Protein AF-A0A9P5KX39-F1 (afdb_monomer)

Foldseek 3Di:
DDDDDDDDDDDDQLAWKDFQFFFFFQCQFQDPVGRNQWDQLVGDDDPPDDCCCPVCNVVRNRLVRTGDPPGDQDDDVVDDGDTQIASTNNLDCNHPNNPQHDPFRDSDDDDPFQAADDVVFDARDDSSNDRARTPVGDAWDFDWDAPDPDPVPDDPVRTDTPDIDGD

Solvent-accessible surface area (backbone atoms only — not comparable to full-atom values): 10143 Å² total; per-residue (Å²): 135,85,84,82,81,83,80,81,82,78,84,72,87,57,50,28,44,34,76,50,53,57,45,35,55,23,69,33,32,47,54,88,93,51,74,37,50,74,31,48,73,76,16,64,82,85,68,100,61,54,70,76,35,48,51,66,40,35,76,68,37,19,67,76,15,68,41,61,92,90,43,60,67,74,78,54,87,95,59,79,73,86,70,46,59,19,34,32,44,34,24,24,68,90,11,79,87,25,76,41,37,44,99,34,28,69,33,52,90,75,62,96,80,48,55,15,62,76,85,78,54,36,57,40,65,91,44,46,23,45,93,27,29,29,68,97,56,44,88,52,53,74,48,66,48,54,101,60,91,51,73,90,72,59,47,82,88,55,48,42,77,80,51,71,46,76,108

InterPro domains:
  IPR054497 Lytic polysaccharide monooxygenase AA14 [PF22810] (2-164)

Sequence (167 aa):
MLSITILALVAAAQAHTVAWTKGMYCSGGPDLSTVNLNTNTAVGPLYNLTKQDWWFQHERGCDKAPPMDGDILELPAGGRFTVELAHNRAQTTLSYDGQYASVWPDGKDHPEDWTGPGSPPECIQDDGAMHTNNQSMAAGTAFAISYHSDLAEVTIENLAVFTVLEQ

Mean predicted aligned error: 5.63 Å

pLDDT: mean 90.9, std 12.17, range [38.88, 98.44]

Radius of gyration: 18.56 Å; Cα contacts (8 Å, |Δi|>4): 274; chains: 1; bounding box: 51×64×39 Å

Secondary structure (DSSP, 8-state):
-----------------EEE-TT-TTTT-S-TT---TT--GGGS---S--HHHHGGGGGGTGGGSPPPTT------TTS----EEESSGGGSTTSGGGTT--SSTTSS---TT---STTTT---SS--SS--SSGGG---EEEEE---SSGGG--GGG-EEEEEE--

Organism: Penicillium crustosum (NCBI:txid36656)

Structure (mmCIF, N/CA/C/O backbone):
data_AF-A0A9P5KX39-F1
#
_entry.id   AF-A0A9P5KX39-F1
#
loop_
_atom_site.group_PDB
_atom_site.id
_atom_site.type_symbol
_atom_site.label_atom_id
_atom_site.label_alt_id
_atom_site.label_comp_id
_atom_site.label_asym_id
_atom_site.label_entity_id
_atom_site.label_seq_id
_atom_site.pdbx_PDB_ins_code
_atom_site.Cartn_x
_atom_site.Cartn_y
_atom_site.Cartn_z
_atom_site.occupancy
_atom_site.B_iso_or_equiv
_atom_site.auth_seq_id
_atom_site.auth_comp_id
_atom_site.auth_asym_id
_atom_site.auth_atom_id
_atom_site.pdbx_PDB_model_num
ATOM 1 N N . MET A 1 1 ? 30.679 43.360 -9.828 1.00 38.88 1 MET A N 1
ATOM 2 C CA . MET A 1 1 ? 30.227 42.507 -8.708 1.00 38.88 1 MET A CA 1
ATOM 3 C C . MET A 1 1 ? 29.427 41.378 -9.331 1.00 38.88 1 MET A C 1
ATOM 5 O O . MET A 1 1 ? 28.464 41.671 -10.023 1.00 38.88 1 MET A O 1
ATOM 9 N N . LEU A 1 2 ? 29.914 40.140 -9.237 1.00 41.72 2 LEU A N 1
ATOM 10 C CA . LEU A 1 2 ? 29.331 38.977 -9.908 1.00 41.72 2 LEU A CA 1
ATOM 11 C C . LEU A 1 2 ? 28.323 38.327 -8.949 1.00 41.72 2 LEU A C 1
ATOM 13 O O . LEU A 1 2 ? 28.719 37.828 -7.899 1.00 41.72 2 LEU A O 1
ATOM 17 N N . SER A 1 3 ? 27.032 38.394 -9.271 1.00 46.28 3 SER A N 1
ATOM 18 C CA . SER A 1 3 ? 25.978 37.726 -8.502 1.00 46.28 3 SER A CA 1
ATOM 19 C C . SER A 1 3 ? 26.031 36.223 -8.774 1.00 46.28 3 SER A C 1
ATOM 21 O O . SER A 1 3 ? 25.807 35.797 -9.903 1.00 46.28 3 SER A O 1
ATOM 23 N N . ILE A 1 4 ? 26.345 35.423 -7.753 1.00 51.88 4 ILE A N 1
ATOM 24 C CA . ILE A 1 4 ? 26.278 33.959 -7.815 1.00 51.88 4 ILE A CA 1
ATOM 25 C C . ILE A 1 4 ? 24.867 33.548 -7.392 1.00 51.88 4 ILE A C 1
ATOM 27 O O . ILE A 1 4 ? 24.498 33.680 -6.226 1.00 51.88 4 ILE A O 1
ATOM 31 N N . THR A 1 5 ? 24.070 33.069 -8.341 1.00 56.84 5 THR A N 1
ATOM 32 C CA . THR A 1 5 ? 22.768 32.449 -8.076 1.00 56.84 5 THR A CA 1
ATOM 33 C C . THR A 1 5 ? 23.003 30.967 -7.784 1.00 56.84 5 THR A C 1
ATOM 35 O O . THR A 1 5 ? 23.421 30.223 -8.667 1.00 56.84 5 THR A O 1
ATOM 38 N N . ILE A 1 6 ? 22.779 30.532 -6.542 1.00 55.22 6 ILE A N 1
ATOM 39 C CA . ILE A 1 6 ? 22.832 29.114 -6.161 1.00 55.22 6 ILE A CA 1
ATOM 40 C C . ILE A 1 6 ? 21.463 28.503 -6.468 1.00 55.22 6 ILE A C 1
ATOM 42 O O . ILE A 1 6 ? 20.478 28.828 -5.807 1.00 55.22 6 ILE A O 1
ATOM 46 N N . LEU A 1 7 ? 21.398 27.631 -7.475 1.00 56.97 7 LEU A N 1
ATOM 47 C CA . LEU A 1 7 ? 20.233 26.790 -7.734 1.00 56.97 7 LEU A CA 1
ATOM 48 C C . LEU A 1 7 ? 20.373 25.520 -6.887 1.00 56.97 7 LEU A C 1
ATOM 50 O O . LEU A 1 7 ? 21.165 24.637 -7.210 1.00 56.97 7 LEU A O 1
ATOM 54 N N . ALA A 1 8 ? 19.644 25.444 -5.776 1.00 53.09 8 ALA A N 1
ATOM 55 C CA . ALA A 1 8 ? 19.539 24.214 -5.004 1.00 53.09 8 ALA A CA 1
ATOM 56 C C . ALA A 1 8 ? 18.618 23.238 -5.754 1.00 53.09 8 ALA A C 1
ATOM 58 O O . ALA A 1 8 ? 17.405 23.439 -5.793 1.00 53.09 8 ALA A O 1
ATOM 59 N N . LEU A 1 9 ? 19.187 22.192 -6.363 1.00 54.38 9 LEU A N 1
ATOM 60 C CA . LEU A 1 9 ? 18.410 21.028 -6.787 1.00 54.38 9 LEU A CA 1
ATOM 61 C C . LEU A 1 9 ? 17.982 20.272 -5.526 1.00 54.38 9 LEU A C 1
ATOM 63 O O . LEU A 1 9 ? 18.790 19.595 -4.893 1.00 54.38 9 LEU A O 1
ATOM 67 N N . VAL A 1 10 ? 16.714 20.402 -5.146 1.00 55.66 10 VAL A N 1
ATOM 68 C CA . VAL A 1 10 ? 16.102 19.511 -4.161 1.00 55.66 10 VAL A CA 1
ATOM 69 C C . VAL A 1 10 ? 15.787 18.208 -4.892 1.00 55.66 10 VAL A C 1
ATOM 71 O O . VAL A 1 10 ? 14.919 18.186 -5.761 1.00 55.66 10 VAL A O 1
ATOM 74 N N . ALA A 1 11 ? 16.514 17.135 -4.582 1.00 58.09 11 ALA A N 1
ATOM 75 C CA . ALA A 1 11 ? 16.151 15.799 -5.036 1.00 58.09 11 ALA A CA 1
ATOM 76 C C . ALA A 1 11 ? 14.855 15.392 -4.319 1.00 58.09 11 ALA A C 1
ATOM 78 O O . ALA A 1 11 ? 14.852 15.182 -3.106 1.00 58.09 11 ALA A O 1
ATOM 79 N N . ALA A 1 12 ? 13.743 15.347 -5.051 1.00 60.38 12 ALA A N 1
ATOM 80 C CA . ALA A 1 12 ? 12.491 14.820 -4.530 1.00 60.38 12 ALA A CA 1
ATOM 81 C C . ALA A 1 12 ? 12.556 13.287 -4.544 1.00 60.38 12 ALA A C 1
ATOM 83 O O . ALA A 1 12 ? 12.910 12.691 -5.560 1.00 60.38 12 ALA A O 1
ATOM 84 N N . ALA A 1 13 ? 12.215 12.647 -3.426 1.00 62.78 13 ALA A N 1
ATOM 85 C CA . ALA A 1 13 ? 11.980 11.210 -3.406 1.00 62.78 13 ALA A CA 1
ATOM 86 C C . ALA A 1 13 ? 10.759 10.913 -4.293 1.00 62.78 13 ALA A C 1
ATOM 88 O O . ALA A 1 13 ? 9.671 11.420 -4.031 1.00 62.78 13 ALA A O 1
ATOM 89 N N . GLN A 1 14 ? 10.952 10.141 -5.362 1.00 71.00 14 GLN A N 1
ATOM 90 C CA . GLN A 1 14 ? 9.909 9.844 -6.347 1.00 71.00 14 GLN A CA 1
ATOM 91 C C . GLN A 1 14 ? 9.420 8.395 -6.282 1.00 71.00 14 GLN A C 1
ATOM 93 O O . GLN A 1 14 ? 9.035 7.889 -7.310 1.00 71.00 14 GLN A O 1
ATOM 98 N N . ALA A 1 15 ? 9.403 7.718 -5.130 1.00 85.44 15 ALA A N 1
ATOM 99 C CA . ALA A 1 15 ? 8.861 6.356 -5.062 1.00 85.44 15 ALA A CA 1
ATOM 100 C C . ALA A 1 15 ? 7.658 6.308 -4.118 1.00 85.44 15 ALA A C 1
ATOM 102 O O . ALA A 1 15 ? 7.749 6.704 -2.958 1.00 85.44 15 ALA A O 1
ATOM 103 N N . HIS A 1 16 ? 6.518 5.864 -4.638 1.00 92.94 16 HIS A N 1
ATOM 104 C CA . HIS A 1 16 ? 5.243 5.878 -3.933 1.00 92.94 16 HIS A CA 1
ATOM 105 C C . HIS A 1 16 ? 4.488 4.596 -4.245 1.00 92.94 16 HIS A C 1
ATOM 107 O O . HIS A 1 16 ? 4.287 4.269 -5.410 1.00 92.94 16 HIS A O 1
ATOM 113 N N . THR A 1 17 ? 4.060 3.872 -3.217 1.00 94.44 17 THR A N 1
ATOM 114 C CA . THR A 1 17 ? 3.302 2.633 -3.393 1.00 94.44 17 THR A CA 1
ATOM 115 C C . THR A 1 17 ? 2.402 2.380 -2.199 1.00 94.44 17 THR A C 1
ATOM 117 O O . THR A 1 17 ? 2.665 2.832 -1.083 1.00 94.44 17 THR A O 1
ATOM 120 N N . VAL A 1 18 ? 1.328 1.643 -2.441 1.00 96.00 18 VAL A N 1
ATOM 121 C CA . VAL A 1 18 ? 0.442 1.104 -1.414 1.00 96.00 18 VAL A CA 1
ATOM 122 C C . VAL A 1 18 ? -0.058 -0.258 -1.875 1.00 96.00 18 VAL A C 1
ATOM 124 O O . VAL A 1 18 ? -0.104 -0.535 -3.073 1.00 96.00 18 VAL A O 1
ATOM 127 N N . ALA A 1 19 ? -0.454 -1.102 -0.925 1.00 96.75 19 ALA A N 1
ATOM 128 C CA . ALA A 1 19 ? -1.216 -2.309 -1.213 1.00 96.75 19 ALA A CA 1
ATOM 129 C C . ALA A 1 19 ? -2.658 -1.936 -1.568 1.00 96.75 19 ALA A C 1
ATOM 131 O O . ALA A 1 19 ? -3.492 -1.714 -0.688 1.00 96.75 19 ALA A O 1
ATOM 132 N N . TRP A 1 20 ? -2.945 -1.867 -2.864 1.00 97.56 20 TRP A N 1
ATOM 133 C CA . TRP A 1 20 ? -4.299 -1.765 -3.376 1.00 97.56 20 TRP A CA 1
ATOM 134 C C . TRP A 1 20 ? -5.011 -3.101 -3.186 1.00 97.56 20 TRP A C 1
ATOM 136 O O . TRP A 1 20 ? -4.532 -4.164 -3.588 1.00 97.56 20 TRP A O 1
ATOM 146 N N . THR A 1 21 ? -6.170 -3.046 -2.542 1.00 96.81 21 THR A N 1
ATOM 147 C CA . THR A 1 21 ? -6.973 -4.229 -2.251 1.00 96.81 21 THR A CA 1
ATOM 148 C C . THR A 1 21 ? -8.450 -3.875 -2.185 1.00 96.81 21 THR A C 1
ATOM 150 O O . THR A 1 21 ? -8.825 -2.749 -1.850 1.00 96.81 21 THR A O 1
ATOM 153 N N . LYS A 1 22 ? -9.308 -4.866 -2.439 1.00 96.12 22 LYS A N 1
ATOM 154 C CA . LYS A 1 22 ? -10.707 -4.797 -2.007 1.00 96.12 22 LYS A CA 1
ATOM 155 C C . LYS A 1 22 ? -10.769 -4.580 -0.498 1.00 96.12 22 LYS A C 1
ATOM 157 O O . LYS A 1 22 ? -9.896 -5.051 0.230 1.00 96.12 22 LYS A O 1
ATOM 162 N N . GLY A 1 23 ? -11.779 -3.857 -0.033 1.00 95.06 23 GLY A N 1
ATOM 163 C CA . GLY A 1 23 ? -11.931 -3.566 1.391 1.00 95.06 23 GLY A CA 1
ATOM 164 C C . GLY A 1 23 ? -10.973 -2.502 1.935 1.00 95.06 23 GLY A C 1
ATOM 165 O O . GLY A 1 23 ? -10.978 -2.268 3.140 1.00 95.06 23 GLY A O 1
ATOM 166 N N . MET A 1 24 ? -10.153 -1.847 1.100 1.00 96.75 24 MET A N 1
ATOM 167 C CA . MET A 1 24 ? -9.353 -0.710 1.564 1.00 96.75 24 MET A CA 1
ATOM 168 C C . MET A 1 24 ? -10.192 0.566 1.651 1.00 96.75 24 MET A C 1
ATOM 170 O O . MET A 1 24 ? -11.020 0.853 0.782 1.00 96.75 24 MET A O 1
ATOM 174 N N . TYR A 1 25 ? -9.906 1.373 2.665 1.00 97.19 25 TYR A N 1
ATOM 175 C CA . TYR A 1 25 ? -10.363 2.755 2.723 1.00 97.19 25 TYR A CA 1
ATOM 176 C C . TYR A 1 25 ? -9.725 3.568 1.592 1.00 97.19 25 TYR A C 1
ATOM 178 O O . TYR A 1 25 ? -8.594 3.296 1.181 1.00 97.19 25 TYR A O 1
ATOM 186 N N . CYS A 1 26 ? -10.426 4.597 1.113 1.00 96.19 26 CYS A N 1
ATOM 187 C CA . CYS A 1 26 ? -9.900 5.558 0.138 1.00 96.19 26 CYS A CA 1
ATOM 188 C C . CYS A 1 26 ? -9.565 4.953 -1.240 1.00 96.19 26 CYS A C 1
ATOM 190 O O . CYS A 1 26 ? -8.806 5.547 -2.007 1.00 96.19 26 CYS A O 1
ATOM 192 N N . SER A 1 27 ? -10.136 3.792 -1.590 1.00 95.69 27 SER A N 1
ATOM 193 C CA . SER A 1 27 ? -9.874 3.119 -2.874 1.00 95.69 27 SER A CA 1
ATOM 194 C C . SER A 1 27 ? -10.245 3.989 -4.085 1.00 95.69 27 SER A C 1
ATOM 196 O O . SER A 1 27 ? -9.587 3.953 -5.120 1.00 95.69 27 SER A O 1
ATOM 198 N N . GLY A 1 28 ? -11.285 4.817 -3.967 1.00 95.94 28 GLY A N 1
ATOM 199 C CA . GLY A 1 28 ? -11.691 5.807 -4.970 1.00 95.94 28 GLY A CA 1
ATOM 200 C C . GLY A 1 28 ? -11.154 7.219 -4.726 1.00 95.94 28 GLY A C 1
ATOM 201 O O . GLY A 1 28 ? -11.538 8.129 -5.453 1.00 95.94 28 GLY A O 1
ATOM 202 N N . GLY A 1 29 ? -10.293 7.417 -3.723 1.00 95.88 29 GLY A N 1
ATOM 203 C CA . GLY A 1 29 ? -9.986 8.731 -3.155 1.00 95.88 29 GLY A CA 1
ATOM 204 C C . GLY A 1 29 ? -10.957 9.143 -2.033 1.00 95.88 29 GLY A C 1
ATOM 205 O O . GLY A 1 29 ? -11.827 8.359 -1.652 1.00 95.88 29 GLY A O 1
ATOM 206 N N . PRO A 1 30 ? -10.794 10.356 -1.474 1.00 95.94 30 PRO A N 1
ATOM 207 C CA . PRO A 1 30 ? -11.535 10.805 -0.293 1.00 95.94 30 PRO A CA 1
ATOM 208 C C . PRO A 1 30 ? -12.887 11.463 -0.613 1.00 95.94 30 PRO A C 1
ATOM 210 O O . PRO A 1 30 ? -13.699 11.681 0.285 1.00 95.94 30 PRO A O 1
ATOM 213 N N . ASP A 1 31 ? -13.136 11.806 -1.879 1.00 95.06 31 ASP A N 1
ATOM 214 C CA . ASP A 1 31 ? -14.412 12.363 -2.330 1.00 95.06 31 ASP A CA 1
ATOM 215 C C . ASP A 1 31 ? -15.422 11.239 -2.579 1.00 95.06 31 ASP A C 1
ATOM 217 O O . ASP A 1 31 ? -15.340 10.529 -3.573 1.00 95.06 31 ASP A O 1
ATOM 221 N N . LEU A 1 32 ? -16.404 11.109 -1.688 1.00 94.12 32 LEU A N 1
ATOM 222 C CA . LEU A 1 32 ? -17.438 10.072 -1.756 1.00 94.12 32 LEU A CA 1
ATOM 223 C C . LEU A 1 32 ? -18.463 10.266 -2.882 1.00 94.12 32 LEU A C 1
ATOM 225 O O . LEU A 1 32 ? -19.271 9.373 -3.131 1.00 94.12 32 LEU A O 1
ATOM 229 N N . SER A 1 33 ? -18.476 11.420 -3.555 1.00 94.12 33 SER A N 1
ATOM 230 C CA . SER A 1 33 ? -19.398 11.669 -4.669 1.00 94.12 33 SER A CA 1
ATOM 231 C C . SER A 1 33 ? -18.959 11.001 -5.974 1.00 94.12 33 SER A C 1
ATOM 233 O O . SER A 1 33 ? -19.742 10.914 -6.922 1.00 94.12 33 SER A O 1
ATOM 235 N N . THR A 1 34 ? -17.716 10.518 -6.031 1.00 92.69 34 THR A N 1
ATOM 236 C CA . THR A 1 34 ? -17.115 9.933 -7.224 1.00 92.69 34 THR A CA 1
ATOM 237 C C . THR A 1 34 ? -16.160 8.802 -6.864 1.00 92.69 34 THR A C 1
ATOM 239 O O . THR A 1 34 ? -15.550 8.784 -5.803 1.00 92.69 34 THR A O 1
ATOM 242 N N . VAL A 1 35 ? -15.990 7.850 -7.775 1.00 94.25 35 VAL A N 1
ATOM 243 C CA . VAL A 1 35 ? -14.943 6.834 -7.660 1.00 94.25 35 VAL A CA 1
ATOM 244 C C . VAL A 1 35 ? -13.841 7.187 -8.648 1.00 94.25 35 VAL A C 1
ATOM 246 O O . VAL A 1 35 ? -13.979 6.958 -9.851 1.00 94.25 35 VAL A O 1
ATOM 249 N N . ASN A 1 36 ? -12.722 7.722 -8.157 1.00 96.88 36 ASN A N 1
ATOM 250 C CA . ASN A 1 36 ? -11.571 8.001 -9.008 1.00 96.88 36 ASN A CA 1
ATOM 251 C C . ASN A 1 36 ? -10.772 6.713 -9.272 1.00 96.88 36 ASN A C 1
ATOM 253 O O . ASN A 1 36 ? -9.993 6.259 -8.436 1.00 96.88 36 ASN A O 1
ATOM 257 N N . LEU A 1 37 ? -10.947 6.137 -10.463 1.00 97.06 37 LEU A N 1
ATOM 258 C CA . LEU A 1 37 ? -10.216 4.946 -10.916 1.00 97.06 37 LEU A CA 1
ATOM 259 C C . LEU A 1 37 ? -8.726 5.213 -11.212 1.00 97.06 37 LEU A C 1
ATOM 261 O O . LEU A 1 37 ? -7.961 4.266 -11.369 1.00 97.06 37 LEU A O 1
ATOM 265 N N . ASN A 1 38 ? -8.304 6.478 -11.282 1.00 97.50 38 ASN A N 1
ATOM 266 C CA . ASN A 1 38 ? -6.923 6.911 -11.523 1.00 97.50 38 ASN A CA 1
ATOM 267 C C . ASN A 1 38 ? -6.342 7.682 -10.325 1.00 97.50 38 ASN A C 1
ATOM 269 O O . ASN A 1 38 ? -5.629 8.676 -10.481 1.00 97.50 38 ASN A O 1
ATOM 273 N N . THR A 1 39 ? -6.714 7.278 -9.111 1.00 97.19 39 THR A N 1
ATOM 274 C CA . THR A 1 39 ? -6.244 7.931 -7.889 1.00 97.19 39 THR A CA 1
ATOM 275 C C . THR A 1 39 ? -4.852 7.456 -7.470 1.00 97.19 39 THR A C 1
ATOM 277 O O . THR A 1 39 ? -4.534 6.268 -7.512 1.00 97.19 39 THR A O 1
ATOM 280 N N . ASN A 1 40 ? -4.042 8.401 -6.993 1.00 95.69 40 ASN A N 1
ATOM 281 C CA . ASN A 1 40 ? -2.786 8.171 -6.281 1.00 95.69 40 ASN A CA 1
ATOM 282 C C . ASN A 1 40 ? -2.837 8.731 -4.843 1.00 95.69 40 ASN A C 1
ATOM 284 O O . ASN A 1 40 ? -1.806 8.937 -4.209 1.00 95.69 40 ASN A O 1
ATOM 288 N N . THR A 1 41 ? -4.030 8.998 -4.296 1.00 96.00 41 THR A N 1
ATOM 289 C CA . THR A 1 41 ? -4.157 9.616 -2.965 1.00 96.00 41 THR A CA 1
ATOM 290 C C . THR A 1 41 ? -3.481 8.785 -1.872 1.00 96.00 41 THR A C 1
ATOM 292 O O . THR A 1 41 ? -2.814 9.337 -1.003 1.00 96.00 41 THR A O 1
ATOM 295 N N . ALA A 1 42 ? -3.619 7.459 -1.915 1.00 96.00 42 ALA A N 1
ATOM 296 C CA . ALA A 1 42 ? -3.168 6.584 -0.836 1.00 96.00 42 ALA A CA 1
ATOM 297 C C . ALA A 1 42 ? -1.656 6.269 -0.847 1.00 96.00 42 ALA A C 1
ATOM 299 O O . ALA A 1 42 ? -1.174 5.650 0.101 1.00 96.00 42 ALA A O 1
ATOM 300 N N . VAL A 1 43 ? -0.906 6.676 -1.883 1.00 95.50 43 VAL A N 1
ATOM 301 C CA . VAL A 1 43 ? 0.494 6.233 -2.083 1.00 95.50 43 VAL A CA 1
ATOM 302 C C . VAL A 1 43 ? 1.553 7.162 -1.496 1.00 95.50 43 VAL A C 1
ATOM 304 O O . VAL A 1 43 ? 2.702 6.760 -1.334 1.00 95.50 43 VAL A O 1
ATOM 307 N N . GLY A 1 44 ? 1.183 8.404 -1.168 1.00 92.56 44 GLY A N 1
ATOM 308 C CA . GLY A 1 44 ? 2.072 9.375 -0.523 1.00 92.56 44 GLY A CA 1
ATOM 309 C C . GLY A 1 44 ? 2.632 8.839 0.805 1.00 92.56 44 GLY A C 1
ATOM 310 O O . GLY A 1 44 ? 1.819 8.405 1.631 1.00 92.56 44 GLY A O 1
ATOM 311 N N . PRO A 1 45 ? 3.948 8.912 1.085 1.00 94.00 45 PRO A N 1
ATOM 312 C CA . PRO A 1 45 ? 4.491 8.503 2.372 1.00 94.00 45 PRO A CA 1
ATOM 313 C C . PRO A 1 45 ? 3.912 9.355 3.503 1.00 94.00 45 PRO A C 1
ATOM 315 O O . PRO A 1 45 ? 3.584 10.529 3.329 1.00 94.00 45 PRO A O 1
ATOM 318 N N . LEU A 1 46 ? 3.818 8.759 4.688 1.00 95.56 46 LEU A N 1
ATOM 319 C CA . LEU A 1 46 ? 3.364 9.429 5.901 1.00 95.56 46 LEU A CA 1
ATOM 320 C C . LEU A 1 46 ? 4.594 9.808 6.728 1.00 95.56 46 LEU A C 1
ATOM 322 O O . LEU A 1 46 ? 5.152 8.979 7.444 1.00 95.56 46 LEU A O 1
ATOM 326 N N . TYR A 1 47 ? 5.053 11.051 6.593 1.00 95.06 47 TYR A N 1
ATOM 327 C CA . TYR A 1 47 ? 6.297 11.521 7.203 1.00 95.06 47 TYR A CA 1
ATOM 328 C C . TYR A 1 47 ? 6.098 12.843 7.942 1.00 95.06 47 TYR A C 1
ATOM 330 O O . TYR A 1 47 ? 5.477 13.763 7.420 1.00 95.06 47 TYR A O 1
ATOM 338 N N . ASN A 1 48 ? 6.680 12.948 9.142 1.00 96.56 48 ASN A N 1
ATOM 339 C CA . ASN A 1 48 ? 6.616 14.144 9.990 1.00 96.56 48 ASN A CA 1
ATOM 340 C C . ASN A 1 48 ? 5.174 14.617 10.284 1.00 96.56 48 ASN A C 1
ATOM 342 O O . ASN A 1 48 ? 4.874 15.809 10.263 1.00 96.56 48 ASN A O 1
ATOM 346 N N . LEU A 1 49 ? 4.289 13.654 10.551 1.00 97.50 49 LEU A N 1
ATOM 347 C CA . LEU A 1 49 ? 2.872 13.849 10.854 1.00 97.50 49 LEU A CA 1
ATOM 348 C C . LEU A 1 49 ? 2.576 13.482 12.312 1.00 97.50 49 LEU A C 1
ATOM 350 O O . LEU A 1 49 ? 3.246 12.626 12.898 1.00 97.50 49 LEU A O 1
ATOM 354 N N . THR A 1 50 ? 1.543 14.085 12.901 1.00 98.38 50 THR A N 1
ATOM 355 C CA . THR A 1 50 ? 1.045 13.630 14.206 1.00 98.38 50 THR A CA 1
ATOM 356 C C . THR A 1 50 ? 0.346 12.275 14.064 1.00 98.38 50 THR A C 1
ATOM 358 O O . THR A 1 50 ? -0.091 11.914 12.972 1.00 98.38 50 THR A O 1
ATOM 361 N N . LYS A 1 51 ? 0.185 11.526 15.169 1.00 96.69 51 LYS A N 1
ATOM 362 C CA . LYS A 1 51 ? -0.608 10.278 15.159 1.00 96.69 51 LYS A CA 1
ATOM 363 C C . LYS A 1 51 ? -1.997 10.493 14.569 1.00 96.69 51 LYS A C 1
ATOM 365 O O . LYS A 1 51 ? -2.441 9.660 13.796 1.00 96.69 51 LYS A O 1
ATOM 370 N N . GLN A 1 52 ? -2.646 11.607 14.896 1.00 97.06 52 GLN A N 1
ATOM 371 C CA . GLN A 1 52 ? -3.968 11.923 14.369 1.00 97.06 52 GLN A CA 1
ATOM 3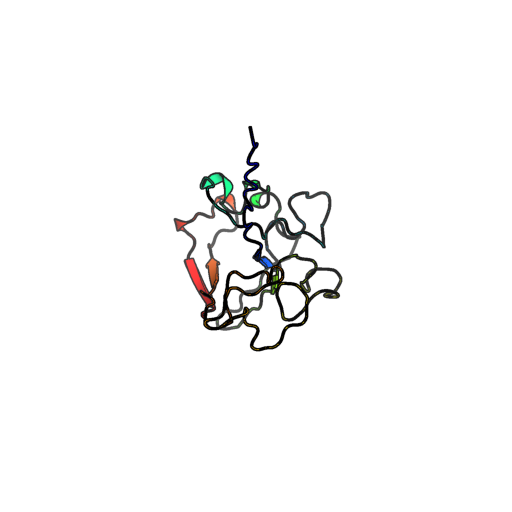72 C C . GLN A 1 52 ? -3.969 12.059 12.842 1.00 97.06 52 GLN A C 1
ATOM 374 O O . GLN A 1 52 ? -4.926 11.630 12.218 1.00 97.06 52 GLN A O 1
ATOM 379 N N . ASP A 1 53 ? -2.909 12.612 12.253 1.00 98.25 53 ASP A N 1
ATOM 380 C CA . ASP A 1 53 ? -2.840 12.893 10.816 1.00 98.25 53 ASP A CA 1
ATOM 381 C C . ASP A 1 53 ? -2.464 11.660 9.984 1.00 98.25 53 ASP A C 1
ATOM 383 O O . ASP A 1 53 ? -3.019 11.445 8.905 1.00 98.25 53 ASP A O 1
ATOM 387 N N . TRP A 1 54 ? -1.517 10.841 10.461 1.00 97.56 54 TRP A N 1
ATOM 388 C CA . TRP A 1 54 ? -1.074 9.665 9.705 1.00 97.56 54 TRP A CA 1
ATOM 389 C C . TRP A 1 54 ? -1.960 8.437 9.924 1.00 97.56 54 TRP A C 1
ATOM 391 O O . TRP A 1 54 ? -2.020 7.572 9.049 1.00 97.56 54 TRP A O 1
ATOM 401 N N . TRP A 1 55 ? -2.648 8.329 11.064 1.00 97.38 55 TRP A N 1
ATOM 402 C CA . TRP A 1 55 ? -3.491 7.171 11.356 1.00 97.38 55 TRP A CA 1
ATOM 403 C C . TRP A 1 55 ? -4.591 7.033 10.303 1.00 97.38 55 TRP A C 1
ATOM 405 O O . TRP A 1 55 ? -5.350 7.970 10.071 1.00 97.38 55 TRP A O 1
ATOM 415 N N . PHE A 1 56 ? -4.619 5.886 9.615 1.00 96.88 56 PHE A N 1
ATOM 416 C CA . PHE A 1 56 ? -5.505 5.637 8.468 1.00 96.88 56 PHE A CA 1
ATOM 417 C C . PHE A 1 56 ? -5.489 6.753 7.397 1.00 96.88 56 PHE A C 1
ATOM 419 O O . PHE A 1 56 ? -6.460 6.953 6.671 1.00 96.88 56 PHE A O 1
ATOM 426 N N . GLN A 1 57 ? -4.358 7.459 7.264 1.00 97.19 57 GLN A N 1
ATOM 427 C CA . GLN A 1 57 ? -4.167 8.586 6.343 1.00 97.19 57 GLN A CA 1
ATOM 428 C C . GLN A 1 57 ? -5.227 9.700 6.498 1.00 97.19 57 GLN A C 1
ATOM 430 O O . GLN A 1 57 ? -5.724 10.243 5.506 1.00 97.19 57 GLN A O 1
ATOM 435 N N . HIS A 1 58 ? -5.578 10.047 7.742 1.00 97.62 58 HIS A N 1
ATOM 436 C CA . HIS A 1 58 ? -6.569 11.080 8.070 1.00 97.62 58 HIS A CA 1
ATOM 437 C C . HIS A 1 58 ? -6.316 12.434 7.396 1.00 97.62 58 HIS A C 1
ATOM 439 O O . HIS A 1 58 ? -7.267 13.094 6.982 1.00 97.62 58 HIS A O 1
ATOM 445 N N . GLU A 1 59 ? -5.054 12.848 7.241 1.00 97.69 59 GLU A N 1
ATOM 446 C CA . GLU A 1 59 ? -4.701 14.119 6.583 1.00 97.69 59 GLU A CA 1
ATOM 447 C C . GLU A 1 59 ? -5.274 14.240 5.161 1.00 97.69 59 GLU A C 1
ATOM 449 O O . GLU A 1 59 ? -5.652 15.330 4.730 1.00 97.69 59 GLU A O 1
ATOM 454 N N . ARG A 1 60 ? -5.464 13.098 4.487 1.00 96.25 60 ARG A N 1
ATOM 455 C CA . ARG A 1 60 ? -6.066 13.002 3.149 1.00 96.25 60 ARG A CA 1
ATOM 456 C C . ARG A 1 60 ? -7.569 12.748 3.179 1.00 96.25 60 ARG A C 1
ATOM 458 O O . ARG A 1 60 ? -8.186 12.694 2.122 1.00 96.25 60 ARG A O 1
ATOM 465 N N . GLY A 1 61 ? -8.159 12.556 4.358 1.00 97.25 61 GLY A N 1
ATOM 466 C CA . GLY A 1 61 ? -9.559 12.173 4.551 1.00 97.25 61 GLY A CA 1
ATOM 467 C C . GLY A 1 61 ? -9.860 10.700 4.261 1.00 97.25 61 GLY A C 1
ATOM 468 O O . GLY A 1 61 ? -11.025 10.340 4.103 1.00 97.25 61 GLY A O 1
ATOM 469 N N . CYS A 1 62 ? -8.838 9.848 4.166 1.00 97.12 62 CYS A N 1
ATOM 470 C CA . CYS A 1 62 ? -9.015 8.452 3.776 1.00 97.12 62 CYS A CA 1
ATOM 471 C C . CYS A 1 62 ? -9.761 7.617 4.826 1.00 97.12 62 CYS A C 1
ATOM 473 O O . CYS A 1 62 ? -10.558 6.763 4.457 1.00 97.12 62 CYS A O 1
ATOM 475 N N . ASP A 1 63 ? -9.593 7.904 6.116 1.00 96.88 63 ASP A N 1
ATOM 476 C CA . ASP A 1 63 ? -10.335 7.278 7.220 1.00 96.88 63 ASP A CA 1
ATOM 477 C C . ASP A 1 63 ? -11.855 7.527 7.160 1.00 96.88 63 ASP A C 1
ATOM 479 O O . ASP A 1 63 ? -12.642 6.773 7.729 1.00 96.88 63 ASP A O 1
ATOM 483 N N . LYS A 1 64 ? -12.280 8.567 6.435 1.00 96.69 64 LYS A N 1
ATOM 484 C CA . LYS A 1 64 ? -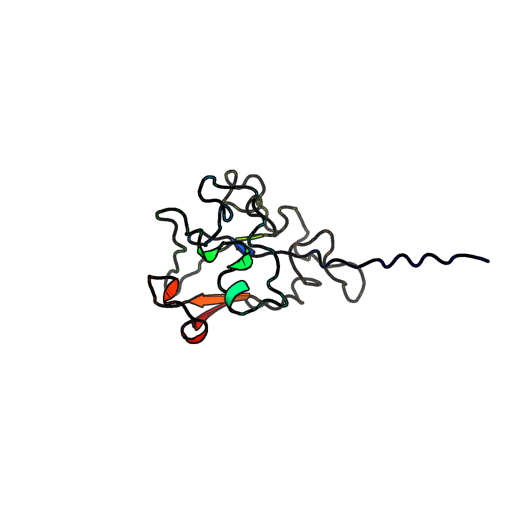13.690 8.918 6.200 1.00 96.69 64 LYS A CA 1
ATOM 485 C C . LYS A 1 64 ? -14.229 8.396 4.871 1.00 96.69 64 LYS A C 1
ATOM 487 O O . LYS A 1 64 ? -15.405 8.609 4.578 1.00 96.69 64 LYS A O 1
ATOM 492 N N . ALA A 1 65 ? -13.393 7.728 4.080 1.00 96.75 65 ALA A N 1
ATOM 493 C CA . ALA A 1 65 ? -13.761 7.127 2.811 1.00 96.75 65 ALA A CA 1
ATOM 494 C C . ALA A 1 65 ? -13.784 5.597 2.946 1.00 96.75 65 ALA A C 1
ATOM 496 O O . ALA A 1 65 ? -12.776 4.954 2.638 1.00 96.75 65 ALA A O 1
ATOM 497 N N . PRO A 1 66 ? -14.883 5.004 3.455 1.00 95.88 66 PRO A N 1
ATOM 498 C CA . PRO A 1 66 ? -14.955 3.565 3.663 1.00 95.88 66 PRO A CA 1
ATOM 499 C C . PRO A 1 66 ? -14.843 2.791 2.342 1.00 95.88 66 PRO A C 1
ATOM 501 O O . PRO A 1 66 ? -15.022 3.365 1.261 1.00 95.88 66 PRO A O 1
ATOM 504 N N . PRO A 1 67 ? -14.556 1.482 2.414 1.00 94.81 67 PRO A N 1
ATOM 505 C CA . PRO A 1 67 ? -14.617 0.612 1.249 1.00 94.81 67 PRO A CA 1
ATOM 506 C C . PRO A 1 67 ? -15.998 0.639 0.586 1.00 94.81 67 PRO A C 1
ATOM 508 O O . PRO A 1 67 ? -16.997 0.977 1.221 1.00 94.81 67 PRO A O 1
ATOM 511 N N . MET A 1 68 ? -16.060 0.248 -0.688 1.00 88.44 68 MET A N 1
ATOM 512 C CA . MET A 1 68 ? -17.342 0.083 -1.376 1.00 88.44 68 MET A CA 1
ATOM 513 C C . MET A 1 68 ? -18.166 -1.029 -0.717 1.00 88.44 68 MET A C 1
ATOM 515 O O . MET A 1 68 ? -17.612 -1.999 -0.197 1.00 88.44 68 MET A O 1
ATOM 519 N N . ASP A 1 69 ? -19.492 -0.899 -0.760 1.00 87.69 69 ASP A N 1
ATOM 520 C CA . ASP A 1 69 ? -20.405 -1.859 -0.139 1.00 87.69 69 ASP A CA 1
ATOM 521 C C . ASP A 1 69 ? -20.128 -3.293 -0.618 1.00 87.69 69 ASP A C 1
ATOM 523 O O . ASP A 1 69 ? -20.215 -3.607 -1.805 1.00 87.69 69 ASP A O 1
ATOM 527 N N . GLY A 1 70 ? -19.815 -4.175 0.333 1.00 89.06 70 GLY A N 1
ATOM 528 C CA . GLY A 1 70 ? -19.539 -5.589 0.076 1.00 89.06 70 GLY A CA 1
ATOM 529 C C . GLY A 1 70 ? -18.109 -5.909 -0.372 1.00 89.06 70 GLY A C 1
ATOM 530 O O . GLY A 1 70 ? -17.777 -7.090 -0.464 1.00 89.06 70 GLY A O 1
ATOM 531 N N . ASP A 1 71 ? -17.248 -4.913 -0.598 1.00 93.75 71 ASP A N 1
ATOM 532 C CA . ASP A 1 71 ? -15.835 -5.161 -0.878 1.00 93.75 71 ASP A CA 1
ATOM 533 C C . ASP A 1 71 ? -15.081 -5.504 0.411 1.00 93.75 71 ASP A C 1
ATOM 535 O O . ASP A 1 71 ? -14.925 -4.680 1.311 1.00 93.75 71 ASP A O 1
ATOM 539 N N . ILE A 1 72 ? -14.566 -6.731 0.473 1.00 95.25 72 ILE A N 1
ATOM 540 C CA . ILE A 1 72 ? -13.778 -7.265 1.588 1.00 95.25 72 ILE A CA 1
ATOM 541 C C . ILE A 1 72 ? -12.528 -7.947 1.018 1.00 95.25 72 ILE A C 1
ATOM 543 O O . ILE A 1 72 ? -12.590 -8.610 -0.022 1.00 95.25 72 ILE A O 1
ATOM 547 N N . LEU A 1 73 ? -11.382 -7.784 1.690 1.00 96.81 73 LEU A N 1
ATOM 548 C CA . LEU A 1 73 ? -10.206 -8.623 1.454 1.00 96.81 73 LEU A CA 1
ATOM 549 C C . LEU A 1 73 ? -10.386 -9.951 2.194 1.00 96.81 73 LEU A C 1
ATOM 551 O O . LEU A 1 73 ? -10.316 -10.003 3.420 1.00 96.81 73 LEU A O 1
ATOM 555 N N . GLU A 1 74 ? -10.599 -11.023 1.441 1.00 96.81 74 GLU A N 1
ATOM 556 C CA . GLU A 1 74 ? -10.745 -12.368 1.995 1.00 96.81 74 GLU A CA 1
ATOM 557 C C . GLU A 1 74 ? -9.387 -12.946 2.418 1.00 96.81 74 GLU A C 1
ATOM 559 O O . GLU A 1 74 ? -8.448 -13.028 1.623 1.00 96.81 74 GLU A O 1
ATOM 564 N N . LEU A 1 75 ? -9.298 -13.385 3.676 1.00 97.06 75 LEU A N 1
ATOM 565 C CA . LEU A 1 75 ? -8.091 -13.953 4.279 1.00 97.06 75 LEU A CA 1
ATOM 566 C C . LEU A 1 75 ? -8.321 -15.440 4.607 1.00 97.06 75 LEU A C 1
ATOM 568 O O . LEU A 1 75 ? -8.741 -15.771 5.720 1.00 97.06 75 LEU A O 1
ATOM 572 N N . PRO A 1 76 ? -8.077 -16.369 3.662 1.00 97.25 76 PRO A N 1
ATOM 573 C CA . PRO A 1 76 ? -8.298 -17.790 3.902 1.00 97.25 76 PRO A CA 1
ATOM 574 C C . PRO A 1 76 ? -7.303 -18.327 4.937 1.00 97.25 76 PRO A C 1
ATOM 576 O O . PRO A 1 76 ? -6.087 -18.254 4.749 1.00 97.25 76 PRO A O 1
ATOM 579 N N . ALA A 1 77 ? -7.809 -18.917 6.022 1.00 97.56 77 ALA A N 1
ATOM 580 C CA . ALA A 1 77 ? -6.975 -19.503 7.069 1.00 97.56 77 ALA A CA 1
ATOM 581 C C . ALA A 1 77 ? -6.065 -20.610 6.505 1.00 97.56 77 ALA A C 1
ATOM 583 O O . ALA A 1 77 ? -6.539 -21.565 5.891 1.00 97.56 77 ALA A O 1
ATOM 584 N N . GLY A 1 78 ? -4.749 -20.471 6.701 1.00 96.50 78 GLY A N 1
ATOM 585 C CA . GLY A 1 78 ? -3.742 -21.382 6.137 1.00 96.50 78 GLY A CA 1
ATOM 586 C C . GLY A 1 78 ? -3.603 -21.319 4.609 1.00 96.50 78 GLY A C 1
ATOM 587 O O . GLY A 1 78 ? -2.864 -22.114 4.032 1.00 96.50 78 GLY A O 1
ATOM 588 N N . GLY A 1 79 ? -4.316 -20.402 3.954 1.00 96.69 79 GLY A N 1
ATOM 589 C CA . GLY A 1 79 ? -4.262 -20.176 2.519 1.00 96.69 79 GLY A CA 1
ATOM 590 C C . GLY A 1 79 ? -3.317 -19.041 2.138 1.00 96.69 79 GLY A C 1
ATOM 591 O O . GLY A 1 79 ? -2.472 -18.595 2.911 1.00 96.69 79 GLY A O 1
ATOM 592 N N . ARG A 1 80 ? -3.476 -18.576 0.901 1.00 96.38 80 ARG A N 1
ATOM 593 C CA . ARG A 1 80 ? -2.773 -17.415 0.356 1.00 96.38 80 ARG A CA 1
ATOM 594 C C . ARG A 1 80 ? -3.804 -16.390 -0.087 1.00 96.38 80 ARG A C 1
ATOM 596 O O . ARG A 1 80 ? -4.868 -16.763 -0.573 1.00 96.38 80 ARG A O 1
ATOM 603 N N . PHE A 1 81 ? -3.449 -15.123 0.037 1.00 96.19 81 PHE A N 1
ATOM 604 C CA . PHE A 1 81 ? -4.147 -14.013 -0.593 1.00 96.19 81 PHE A CA 1
ATOM 605 C C . PHE A 1 81 ? -3.129 -13.191 -1.384 1.00 96.19 81 PHE A C 1
ATOM 607 O O . PHE A 1 81 ? -1.921 -13.280 -1.144 1.00 96.19 81 PHE A O 1
ATOM 614 N N . THR A 1 82 ? -3.620 -12.422 -2.346 1.00 95.31 82 THR A N 1
ATOM 615 C CA . THR A 1 82 ? -2.801 -11.566 -3.201 1.00 95.31 82 THR A CA 1
ATOM 616 C C . THR A 1 82 ? -3.376 -10.163 -3.159 1.00 95.31 82 THR A C 1
ATOM 618 O O . THR A 1 82 ? -4.588 -9.985 -3.247 1.00 95.31 82 THR A O 1
ATOM 621 N N . VAL A 1 83 ? -2.489 -9.186 -3.016 1.00 96.25 83 VAL A N 1
ATOM 622 C CA . VAL A 1 83 ? -2.782 -7.759 -3.144 1.00 96.25 83 VAL A CA 1
ATOM 623 C C . VAL A 1 83 ? -1.867 -7.172 -4.209 1.00 96.25 83 VAL A C 1
ATOM 625 O O . VAL A 1 83 ? -0.818 -7.747 -4.505 1.00 96.25 83 VAL A O 1
ATOM 628 N N . GLU A 1 84 ? -2.247 -6.029 -4.761 1.00 97.00 84 GLU A N 1
ATOM 629 C CA . GLU A 1 84 ? -1.476 -5.364 -5.808 1.00 97.00 84 GLU A CA 1
ATOM 630 C C . GLU A 1 84 ? -0.751 -4.157 -5.213 1.00 97.00 84 GLU A C 1
ATOM 632 O O 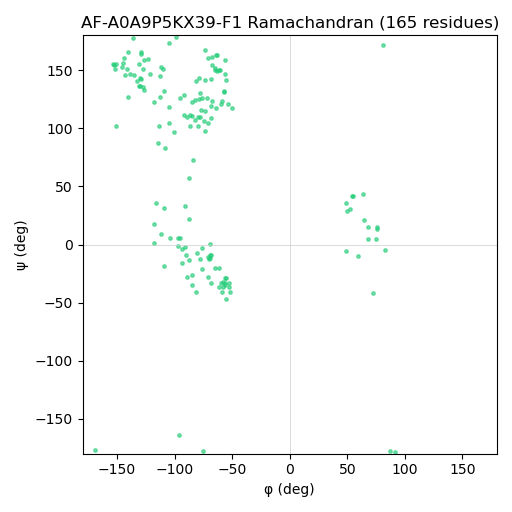. GLU A 1 84 ? -1.380 -3.234 -4.701 1.00 97.00 84 GLU A O 1
ATOM 637 N N . LEU A 1 85 ? 0.581 -4.160 -5.250 1.00 95.88 85 LEU A N 1
ATOM 638 C CA . LEU A 1 85 ? 1.376 -2.981 -4.908 1.00 95.88 85 LEU A CA 1
ATOM 639 C C . LEU A 1 85 ? 1.493 -2.110 -6.156 1.00 95.88 85 LEU A C 1
ATOM 641 O O . LEU A 1 85 ? 1.986 -2.595 -7.169 1.00 95.88 85 LEU A O 1
ATOM 645 N N . ALA A 1 86 ? 1.059 -0.849 -6.094 1.00 96.19 86 ALA A N 1
ATOM 646 C CA . ALA A 1 86 ? 1.169 0.065 -7.233 1.00 96.19 86 ALA A CA 1
ATOM 647 C C . ALA A 1 86 ? 1.245 1.548 -6.834 1.00 96.19 86 ALA A C 1
ATOM 649 O O . ALA A 1 86 ? 0.729 1.950 -5.786 1.00 96.19 86 ALA A O 1
ATOM 650 N N . HIS A 1 87 ? 1.833 2.367 -7.713 1.00 93.62 87 HIS A N 1
ATOM 651 C CA . HIS A 1 87 ? 1.928 3.829 -7.587 1.00 93.62 87 HIS A CA 1
ATOM 652 C C . HIS A 1 87 ? 0.578 4.531 -7.800 1.00 93.62 87 HIS A C 1
ATOM 654 O O . HIS A 1 87 ? 0.314 5.606 -7.258 1.00 93.62 87 HIS A O 1
ATOM 660 N N . ASN A 1 88 ? -0.313 3.934 -8.582 1.00 96.00 88 ASN A N 1
ATOM 661 C CA . ASN A 1 88 ? -1.643 4.457 -8.853 1.00 96.00 88 ASN A CA 1
ATOM 662 C C . ASN A 1 88 ? -2.633 3.299 -8.950 1.00 96.00 88 ASN A C 1
ATOM 664 O O . ASN A 1 88 ? -2.309 2.244 -9.491 1.00 96.00 88 ASN A O 1
ATOM 668 N N . ARG A 1 89 ? -3.874 3.509 -8.504 1.00 97.12 89 ARG A N 1
ATOM 669 C CA . ARG A 1 89 ? -4.921 2.494 -8.639 1.00 97.12 89 ARG A CA 1
ATOM 670 C C . ARG A 1 89 ? -5.164 2.081 -10.092 1.00 97.12 89 ARG A C 1
ATOM 672 O O . ARG A 1 89 ? -5.493 0.925 -10.340 1.00 97.12 89 ARG A O 1
ATOM 679 N N . ALA A 1 90 ? -4.993 2.990 -11.054 1.00 97.31 90 ALA A N 1
ATOM 680 C CA . ALA A 1 90 ? -5.127 2.685 -12.478 1.00 97.31 90 ALA A CA 1
ATOM 681 C C . ALA A 1 90 ? -4.223 1.528 -12.924 1.00 97.31 90 ALA A C 1
ATOM 683 O O . ALA A 1 90 ? -4.595 0.806 -13.841 1.00 97.31 90 ALA A O 1
ATOM 684 N N . GLN A 1 91 ? -3.078 1.343 -12.260 1.00 96.94 91 GLN A N 1
ATOM 685 C CA . GLN A 1 91 ? -2.085 0.306 -12.548 1.00 96.94 91 GLN A CA 1
ATOM 686 C C . GLN A 1 91 ? -2.391 -1.014 -11.821 1.00 96.94 91 GLN A C 1
ATOM 688 O O . GLN A 1 91 ? -1.497 -1.822 -11.592 1.00 96.94 91 GLN A O 1
ATOM 693 N N . THR A 1 92 ? -3.649 -1.227 -11.436 1.00 97.38 92 THR A N 1
ATOM 694 C CA . THR A 1 92 ? -4.115 -2.435 -10.748 1.00 97.38 92 THR A CA 1
ATOM 695 C C . THR A 1 92 ? -5.339 -3.006 -11.446 1.00 97.38 92 THR A C 1
ATOM 697 O O . THR A 1 92 ? -6.022 -2.310 -12.203 1.00 97.38 92 THR A O 1
ATOM 700 N N . THR A 1 93 ? -5.686 -4.255 -11.148 1.00 96.88 93 THR A N 1
ATOM 701 C CA . THR A 1 93 ? -6.918 -4.878 -11.651 1.00 96.88 93 THR A CA 1
ATOM 702 C C . THR A 1 93 ? -8.192 -4.262 -11.066 1.00 96.88 93 THR A C 1
ATOM 704 O O . THR A 1 93 ? -9.288 -4.515 -11.564 1.00 96.88 93 THR A O 1
ATOM 707 N N . LEU A 1 94 ? -8.072 -3.395 -10.054 1.00 96.25 94 LEU A N 1
ATOM 708 C CA . LEU A 1 94 ? -9.200 -2.689 -9.442 1.00 96.25 94 LEU A CA 1
ATOM 709 C C . LEU A 1 94 ? -9.722 -1.517 -10.289 1.00 96.25 94 LEU A C 1
ATOM 711 O O . LEU A 1 94 ? -10.688 -0.868 -9.877 1.00 96.25 94 LEU A O 1
ATOM 715 N N . SER A 1 95 ? -9.097 -1.216 -11.429 1.00 96.88 95 SER A N 1
ATOM 716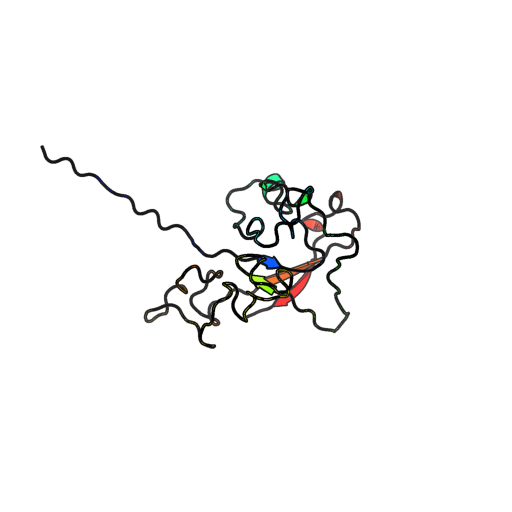 C CA . SER A 1 95 ? -9.466 -0.115 -12.322 1.00 96.88 95 SER A CA 1
ATOM 717 C C . SER A 1 95 ? -9.392 -0.529 -13.788 1.00 96.88 95 SER A C 1
ATOM 719 O O . SER A 1 95 ? -8.523 -1.303 -14.172 1.00 96.88 95 SER A O 1
ATOM 721 N N . TYR A 1 96 ? -10.279 0.034 -14.618 1.00 97.25 96 TYR A N 1
ATOM 722 C CA . TYR A 1 96 ? -10.271 -0.130 -16.083 1.00 97.25 96 TYR A CA 1
ATOM 723 C C . TYR A 1 96 ? -10.140 -1.589 -16.555 1.00 97.25 96 TYR A C 1
ATOM 725 O O . TYR A 1 96 ? -9.441 -1.859 -17.528 1.00 97.25 96 TYR A O 1
ATOM 733 N N . ASP A 1 97 ? -10.744 -2.533 -15.829 1.00 96.06 97 ASP A N 1
ATOM 734 C CA . ASP A 1 97 ? -10.635 -3.975 -16.089 1.00 96.06 97 ASP A CA 1
ATOM 735 C C . ASP A 1 97 ? -9.179 -4.483 -16.192 1.00 96.06 97 ASP A C 1
ATOM 737 O O . ASP A 1 97 ? -8.880 -5.429 -16.919 1.00 96.06 97 ASP A O 1
ATOM 741 N N . GLY A 1 98 ? -8.253 -3.834 -15.475 1.00 96.75 98 GLY A N 1
ATOM 742 C CA . GLY A 1 98 ? -6.828 -4.161 -15.466 1.00 96.75 98 GLY A CA 1
ATOM 743 C C . GLY A 1 98 ? -6.059 -3.714 -16.709 1.00 96.75 98 GLY A C 1
ATOM 744 O O . GLY A 1 98 ? -4.924 -4.141 -16.890 1.00 96.75 98 GLY A O 1
ATOM 745 N N . GLN A 1 99 ? -6.628 -2.847 -17.556 1.00 97.44 99 GLN A N 1
ATOM 746 C CA . GLN A 1 99 ? -6.001 -2.407 -18.811 1.00 97.44 99 GLN A CA 1
ATOM 747 C C . GLN A 1 99 ? -4.572 -1.856 -18.640 1.00 97.44 99 GLN A C 1
ATOM 749 O O . GLN A 1 99 ? -3.758 -2.007 -19.550 1.00 97.44 99 GLN A O 1
ATOM 754 N N . TYR A 1 100 ? -4.274 -1.204 -17.512 1.00 96.12 100 TYR A N 1
ATOM 755 C CA . TYR A 1 100 ? -2.956 -0.617 -17.229 1.00 96.12 100 TYR A CA 1
ATOM 756 C C . TYR A 1 100 ? -2.203 -1.335 -16.104 1.00 96.12 100 TYR A C 1
ATOM 758 O O . TYR A 1 100 ? -1.182 -0.831 -15.637 1.00 96.12 100 TYR A O 1
ATOM 766 N N . ALA A 1 101 ? -2.710 -2.481 -15.647 1.00 96.06 101 ALA A N 1
ATOM 767 C CA . ALA A 1 101 ? -2.012 -3.301 -14.673 1.00 96.06 101 ALA A CA 1
ATOM 768 C C . ALA A 1 101 ? -0.828 -4.011 -15.337 1.00 96.06 101 ALA A C 1
ATOM 770 O O . ALA A 1 101 ? -0.927 -4.489 -16.470 1.00 96.06 101 ALA A O 1
ATOM 771 N N . SER A 1 102 ? 0.282 -4.114 -14.615 1.00 93.38 102 SER A N 1
ATOM 772 C CA . SER A 1 102 ? 1.417 -4.949 -15.002 1.00 93.38 102 SER A CA 1
ATOM 773 C C . SER A 1 102 ? 1.925 -5.725 -13.788 1.00 93.38 102 SER A C 1
ATOM 775 O O . SER A 1 102 ? 1.414 -5.583 -12.677 1.00 93.38 102 SER A O 1
ATOM 777 N N . VAL A 1 103 ? 2.932 -6.574 -13.993 1.00 91.81 103 VAL A N 1
ATOM 778 C CA . VAL A 1 103 ? 3.615 -7.256 -12.880 1.00 91.81 103 VAL A CA 1
ATOM 779 C C . VAL A 1 103 ? 4.453 -6.294 -12.028 1.00 91.81 103 VAL A C 1
ATOM 781 O O . VAL A 1 103 ? 4.929 -6.682 -10.963 1.00 91.81 103 VAL A O 1
ATOM 784 N N . TRP A 1 104 ? 4.622 -5.048 -12.482 1.00 92.81 104 TRP A N 1
ATOM 785 C CA . TRP A 1 104 ? 5.405 -4.015 -11.826 1.00 92.81 104 TRP A CA 1
ATOM 786 C C . TRP A 1 104 ? 4.514 -2.880 -11.313 1.00 92.81 104 TRP A C 1
ATOM 788 O O . TRP A 1 104 ? 3.533 -2.500 -11.954 1.00 92.81 104 TRP A O 1
ATOM 798 N N . PRO A 1 105 ? 4.867 -2.281 -10.168 1.00 92.81 105 PRO A N 1
ATOM 799 C CA . PRO A 1 105 ? 4.006 -1.325 -9.474 1.00 92.81 105 PRO A CA 1
ATOM 800 C C . PRO A 1 105 ? 3.818 0.014 -10.205 1.00 92.81 105 PRO A C 1
ATOM 802 O O . PRO A 1 105 ? 2.964 0.808 -9.816 1.00 92.81 105 PRO A O 1
ATOM 805 N N . ASP A 1 106 ? 4.598 0.29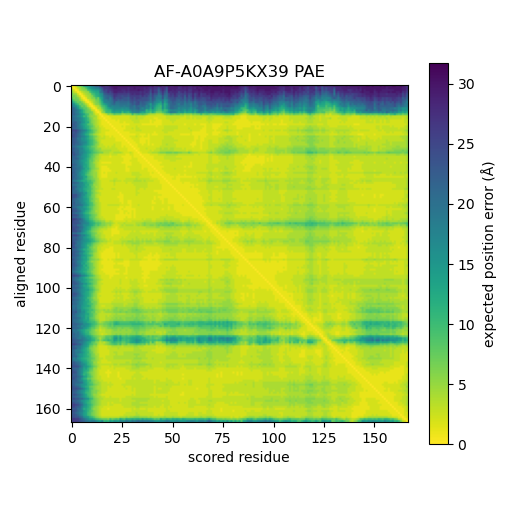5 -11.249 1.00 92.38 106 ASP A N 1
ATOM 806 C CA . ASP A 1 106 ? 4.459 1.485 -12.091 1.00 92.38 106 ASP A CA 1
ATOM 807 C C . ASP A 1 106 ? 3.658 1.225 -13.386 1.00 92.38 106 ASP A C 1
ATOM 809 O O . ASP A 1 106 ? 3.537 2.121 -14.229 1.00 92.38 106 ASP A O 1
ATOM 813 N N . GLY A 1 107 ? 3.096 0.022 -13.554 1.00 92.38 107 GLY A N 1
ATOM 814 C CA . GLY A 1 107 ? 2.306 -0.367 -14.725 1.00 92.38 107 GLY A CA 1
ATOM 815 C C . GLY A 1 107 ? 3.110 -0.470 -16.024 1.00 92.38 107 GLY A C 1
ATOM 816 O O . GLY A 1 107 ? 2.519 -0.483 -17.104 1.00 92.38 107 GLY A O 1
ATOM 817 N N . LYS A 1 108 ? 4.447 -0.503 -15.952 1.00 91.56 108 LYS A N 1
ATOM 818 C CA . LYS A 1 108 ? 5.333 -0.683 -17.111 1.00 91.56 108 LYS A CA 1
ATOM 819 C C . LYS A 1 108 ? 5.911 -2.095 -17.139 1.00 91.56 108 LYS A C 1
ATOM 821 O O . LYS A 1 108 ? 5.731 -2.874 -16.202 1.00 91.56 108 LYS A O 1
ATOM 826 N N . ASP A 1 109 ? 6.611 -2.407 -18.223 1.00 91.25 109 ASP A N 1
ATOM 827 C CA . ASP A 1 109 ? 7.409 -3.622 -18.349 1.00 91.25 109 ASP A CA 1
ATOM 828 C C . ASP A 1 109 ? 8.849 -3.356 -17.898 1.00 91.25 109 ASP A C 1
ATOM 830 O O . ASP A 1 109 ? 9.508 -2.445 -18.401 1.00 91.25 109 ASP A O 1
ATOM 834 N N . HIS A 1 110 ? 9.347 -4.203 -17.000 1.00 91.31 110 HIS A N 1
ATOM 835 C CA . HIS A 1 110 ? 10.739 -4.234 -16.544 1.00 91.31 110 HIS A CA 1
ATOM 836 C C . HIS A 1 110 ? 11.276 -5.673 -16.598 1.00 91.31 110 HIS A C 1
ATOM 838 O O . HIS A 1 110 ? 10.480 -6.621 -16.557 1.00 91.31 110 HIS A O 1
ATOM 844 N N . PRO A 1 111 ? 12.601 -5.872 -16.718 1.00 91.62 111 PRO A N 1
ATOM 845 C CA . PRO A 1 111 ? 13.198 -7.205 -16.640 1.00 91.62 111 PRO A CA 1
ATOM 846 C C . PRO A 1 111 ? 13.013 -7.816 -15.242 1.00 91.62 111 PRO A C 1
ATOM 848 O O . PRO A 1 111 ? 12.942 -7.086 -14.260 1.00 91.62 111 PRO A O 1
ATOM 851 N N . GLU A 1 112 ? 12.963 -9.149 -15.133 1.00 89.44 112 GLU A N 1
ATOM 852 C CA . GLU A 1 112 ? 12.780 -9.835 -13.837 1.00 89.44 112 GLU A CA 1
ATOM 853 C C . GLU A 1 112 ? 13.844 -9.448 -12.797 1.00 89.44 112 GLU A C 1
ATOM 855 O O . GLU A 1 112 ? 13.537 -9.320 -11.616 1.00 89.44 112 GLU A O 1
ATOM 860 N N . ASP A 1 113 ? 15.081 -9.203 -13.234 1.00 90.50 113 ASP A N 1
ATOM 861 C CA . ASP A 1 113 ? 16.205 -8.767 -12.404 1.00 90.50 113 ASP A CA 1
ATOM 862 C C . ASP A 1 113 ? 16.331 -7.236 -12.323 1.00 90.50 113 ASP A C 1
ATOM 864 O O . ASP A 1 113 ? 17.441 -6.703 -12.233 1.00 90.50 113 ASP A O 1
ATOM 868 N N . TRP A 1 114 ? 15.201 -6.516 -12.355 1.00 91.50 114 TRP A N 1
ATOM 869 C CA . TRP A 1 114 ? 15.185 -5.056 -12.342 1.00 91.50 114 TRP A CA 1
ATOM 870 C C . TRP A 1 114 ? 16.051 -4.485 -11.215 1.00 91.50 114 TRP A C 1
ATOM 872 O O . TRP A 1 114 ? 15.825 -4.696 -10.019 1.00 91.50 114 TRP A O 1
ATOM 882 N N . THR A 1 115 ? 17.074 -3.749 -11.633 1.00 93.06 115 THR A N 1
ATOM 883 C CA . THR A 1 115 ? 18.090 -3.164 -10.771 1.00 93.06 115 THR A CA 1
ATOM 884 C C . THR A 1 115 ? 18.346 -1.728 -11.194 1.00 93.06 115 THR A C 1
ATOM 886 O O . THR A 1 115 ? 18.300 -1.390 -12.380 1.00 93.06 115 THR A O 1
ATOM 889 N N . GLY A 1 116 ? 18.643 -0.873 -10.220 1.00 91.44 116 GLY A N 1
ATOM 890 C CA . GLY A 1 116 ? 19.141 0.464 -10.486 1.00 91.44 116 GLY A CA 1
ATOM 891 C C . GLY A 1 116 ? 20.513 0.436 -11.174 1.00 91.44 116 GLY A C 1
ATOM 892 O O . GLY A 1 116 ? 21.201 -0.593 -11.175 1.00 91.44 116 GLY A O 1
ATOM 893 N N . PRO A 1 117 ? 20.919 1.560 -11.783 1.00 90.50 117 PRO A N 1
ATOM 894 C CA . PRO A 1 117 ? 22.182 1.670 -12.502 1.00 90.50 117 PRO A CA 1
ATOM 895 C C . PRO A 1 117 ? 23.389 1.584 -11.556 1.00 90.50 117 PRO A C 1
ATOM 897 O O . PRO A 1 117 ? 23.278 1.833 -10.362 1.00 90.50 117 PRO A O 1
ATOM 900 N N . GLY A 1 118 ? 24.575 1.298 -12.098 1.00 89.31 118 GLY A N 1
ATOM 901 C CA . GLY A 1 118 ? 25.835 1.346 -11.343 1.00 89.31 118 GLY A CA 1
ATOM 902 C C . GLY A 1 118 ? 26.260 0.026 -10.686 1.00 89.31 118 GLY A C 1
ATOM 903 O O . GLY A 1 118 ? 25.645 -1.021 -10.867 1.00 89.31 118 GLY A O 1
ATOM 904 N N . SER A 1 119 ? 27.391 0.072 -9.973 1.00 90.50 119 SER A N 1
ATOM 905 C CA . SER A 1 119 ? 27.982 -1.065 -9.252 1.00 90.50 119 SER A CA 1
ATOM 906 C C . SER A 1 119 ? 28.771 -0.555 -8.027 1.00 90.50 119 SER A C 1
ATOM 908 O O . SER A 1 119 ? 29.900 -0.086 -8.205 1.00 90.50 119 SER A O 1
ATOM 910 N N . PRO A 1 120 ? 28.234 -0.649 -6.792 1.00 88.25 120 PRO A N 1
ATOM 911 C CA . PRO A 1 120 ? 26.976 -1.314 -6.435 1.00 88.25 120 PRO A CA 1
ATOM 912 C C . PRO A 1 120 ? 25.742 -0.594 -7.015 1.00 88.25 120 PRO A C 1
ATOM 914 O O . PRO A 1 120 ? 25.833 0.606 -7.274 1.00 88.25 120 PRO A O 1
ATOM 917 N N . PRO A 1 121 ? 24.618 -1.305 -7.239 1.00 90.19 121 PRO A N 1
ATOM 918 C CA . PRO A 1 121 ? 23.414 -0.711 -7.813 1.00 90.19 121 PRO A CA 1
ATOM 919 C C . PRO A 1 121 ? 22.903 0.478 -6.998 1.00 90.19 121 PRO A C 1
ATOM 921 O O . PRO A 1 121 ? 22.755 0.387 -5.780 1.00 90.19 121 PRO A O 1
ATOM 924 N N . GLU A 1 122 ? 22.600 1.581 -7.671 1.00 90.88 122 GLU A N 1
ATOM 925 C CA . GLU A 1 122 ? 21.841 2.710 -7.132 1.00 90.88 122 GLU A CA 1
ATOM 926 C C . GLU A 1 122 ? 20.346 2.358 -7.042 1.00 90.88 122 GLU A C 1
ATOM 928 O O . GLU A 1 122 ? 19.951 1.222 -7.306 1.00 90.88 122 GLU A O 1
ATOM 933 N N . CYS A 1 123 ? 19.502 3.300 -6.611 1.00 89.38 123 CYS A N 1
ATOM 934 C CA . CYS A 1 123 ? 18.056 3.083 -6.574 1.00 89.38 123 CYS A CA 1
ATOM 935 C C . CYS A 1 123 ? 17.516 2.794 -7.982 1.00 89.38 123 CYS A C 1
ATOM 937 O O . CYS A 1 123 ? 18.035 3.326 -8.971 1.00 89.38 123 CYS A O 1
ATOM 939 N N . ILE A 1 124 ? 16.443 2.006 -8.075 1.00 90.19 124 ILE A N 1
ATOM 940 C CA . ILE A 1 124 ? 15.678 1.902 -9.321 1.00 90.19 124 ILE A CA 1
ATOM 941 C C . ILE A 1 124 ? 15.226 3.303 -9.774 1.00 90.19 124 ILE A C 1
ATOM 943 O O . ILE A 1 124 ? 14.939 4.175 -8.951 1.00 90.19 124 ILE A O 1
ATOM 947 N N . GLN A 1 125 ? 15.250 3.538 -11.085 1.00 81.75 125 GLN A N 1
ATOM 948 C CA . GLN A 1 125 ? 14.962 4.842 -11.695 1.00 81.75 125 GLN A CA 1
ATOM 949 C C . GLN A 1 125 ? 13.515 4.896 -12.219 1.00 81.75 125 GLN A C 1
ATOM 951 O O . GLN A 1 125 ? 12.783 3.914 -12.132 1.00 81.75 125 GLN A O 1
ATOM 956 N N . ASP A 1 126 ? 13.114 6.043 -12.779 1.00 72.31 126 ASP A N 1
ATOM 957 C CA . ASP A 1 126 ? 11.808 6.258 -13.428 1.00 72.31 126 ASP A CA 1
ATOM 958 C C . ASP A 1 126 ? 10.582 6.129 -12.506 1.00 72.31 126 ASP A C 1
ATOM 960 O O . ASP A 1 126 ? 9.560 5.562 -12.900 1.00 72.31 126 ASP A O 1
ATOM 964 N N . ASP A 1 127 ? 10.679 6.706 -11.300 1.00 72.19 127 ASP A N 1
ATOM 965 C CA . ASP A 1 127 ? 9.718 6.626 -10.179 1.00 72.19 127 ASP A CA 1
ATOM 966 C C . ASP A 1 127 ? 9.714 5.252 -9.504 1.00 72.19 127 ASP A C 1
ATOM 968 O O . ASP A 1 127 ? 9.747 5.167 -8.280 1.00 72.19 127 ASP A O 1
ATOM 972 N N . GLY A 1 128 ? 9.765 4.169 -10.283 1.00 71.50 128 GLY A N 1
ATOM 973 C CA . GLY A 1 128 ? 9.942 2.790 -9.823 1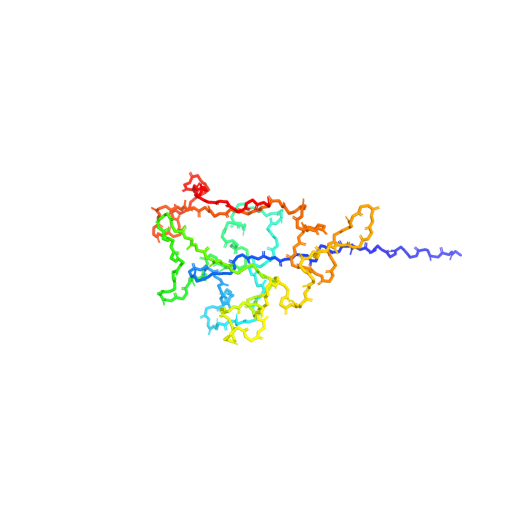.00 71.50 128 GLY A CA 1
ATOM 974 C C . GLY A 1 128 ? 8.878 2.258 -8.851 1.00 71.50 128 GLY A C 1
ATOM 975 O O . GLY A 1 128 ? 8.879 1.075 -8.517 1.00 71.50 128 GLY A O 1
ATOM 976 N N . ALA A 1 129 ? 8.012 3.142 -8.347 1.00 86.06 129 ALA A N 1
ATOM 977 C CA . ALA A 1 129 ? 7.109 3.015 -7.212 1.00 86.06 129 ALA A CA 1
ATOM 978 C C . ALA A 1 129 ? 7.730 2.483 -5.901 1.00 86.06 129 ALA A C 1
ATOM 980 O O . ALA A 1 129 ? 7.050 2.438 -4.879 1.00 86.06 129 ALA A O 1
ATOM 981 N N . MET A 1 130 ? 8.998 2.066 -5.884 1.00 90.81 130 MET A N 1
ATOM 982 C CA . MET A 1 130 ? 9.622 1.374 -4.758 1.00 90.81 130 MET A CA 1
ATOM 983 C C . MET A 1 130 ? 10.954 2.009 -4.366 1.00 90.81 130 MET A C 1
ATOM 985 O O . MET A 1 130 ? 11.814 2.293 -5.196 1.00 90.81 130 MET A O 1
ATOM 989 N N . HIS A 1 131 ? 11.162 2.162 -3.062 1.00 91.44 131 HIS A N 1
ATOM 990 C CA . HIS A 1 131 ? 12.438 2.588 -2.496 1.00 91.44 131 HIS A CA 1
ATOM 991 C C . HIS A 1 131 ? 13.392 1.398 -2.332 1.00 91.44 131 HIS A C 1
ATOM 993 O O . HIS A 1 131 ? 13.633 0.937 -1.219 1.00 91.44 131 HIS A O 1
ATOM 999 N N . THR A 1 132 ? 13.924 0.889 -3.445 1.00 91.81 132 THR A N 1
ATOM 1000 C CA . THR A 1 132 ? 14.922 -0.189 -3.445 1.00 91.81 132 THR A CA 1
ATOM 1001 C C . THR A 1 132 ? 15.952 -0.019 -4.563 1.00 91.81 132 THR A C 1
ATOM 1003 O O . THR A 1 132 ? 15.718 0.684 -5.544 1.00 91.81 132 THR A O 1
ATOM 1006 N N . ASN A 1 133 ? 17.103 -0.673 -4.423 1.00 93.06 133 ASN A N 1
ATOM 1007 C CA . ASN A 1 133 ? 18.116 -0.775 -5.473 1.00 93.06 133 ASN A CA 1
ATOM 1008 C C . ASN A 1 133 ? 17.819 -1.927 -6.442 1.00 93.06 133 ASN A C 1
ATOM 1010 O O . ASN A 1 133 ? 18.120 -1.834 -7.625 1.00 93.06 133 ASN A O 1
ATOM 1014 N N . ASN A 1 134 ? 17.254 -3.020 -5.930 1.00 91.88 134 ASN A N 1
ATOM 1015 C CA . ASN A 1 134 ? 16.886 -4.238 -6.656 1.00 91.88 134 ASN A CA 1
ATOM 1016 C C . ASN A 1 134 ? 16.024 -5.130 -5.745 1.00 91.88 134 ASN A C 1
ATOM 1018 O O . ASN A 1 134 ? 15.738 -4.764 -4.600 1.00 91.88 134 ASN A O 1
ATOM 1022 N N . GLN A 1 135 ? 15.639 -6.319 -6.215 1.00 91.44 135 GLN A N 1
ATOM 1023 C CA . GLN A 1 135 ? 14.914 -7.277 -5.381 1.00 91.44 135 GLN A CA 1
ATOM 1024 C C . GLN A 1 135 ? 15.682 -7.593 -4.092 1.00 91.44 135 GLN A C 1
ATOM 1026 O O . GLN A 1 135 ? 15.098 -7.477 -3.023 1.00 91.44 135 GLN A O 1
ATOM 1031 N N . SER A 1 136 ? 16.993 -7.875 -4.162 1.00 92.56 136 SER A N 1
ATOM 1032 C CA . SER A 1 136 ? 17.791 -8.287 -2.997 1.00 92.56 136 SER A CA 1
ATOM 1033 C C . SER A 1 136 ? 18.032 -7.202 -1.935 1.00 92.56 136 SER A C 1
ATOM 1035 O O . SER A 1 136 ? 18.697 -7.457 -0.929 1.00 92.56 136 SER A O 1
ATOM 1037 N N . MET A 1 137 ? 17.504 -5.995 -2.134 1.00 92.88 137 MET A N 1
ATOM 1038 C CA . MET A 1 137 ? 17.603 -4.866 -1.207 1.00 92.88 137 MET A CA 1
ATOM 1039 C C . MET A 1 137 ? 16.234 -4.400 -0.687 1.00 92.88 137 MET A C 1
ATOM 1041 O O . MET A 1 137 ? 16.175 -3.457 0.102 1.00 92.88 137 MET A O 1
ATOM 1045 N N . ALA A 1 138 ? 15.131 -5.048 -1.088 1.00 92.31 138 ALA A N 1
ATOM 1046 C CA . ALA A 1 138 ? 13.815 -4.723 -0.546 1.00 92.31 138 ALA A CA 1
ATOM 1047 C C . ALA A 1 138 ? 13.721 -5.127 0.937 1.00 92.31 138 ALA A C 1
ATOM 1049 O O . ALA A 1 138 ? 14.253 -6.160 1.344 1.00 92.31 138 ALA A O 1
ATOM 1050 N N . ALA A 1 139 ? 13.034 -4.307 1.738 1.00 92.88 139 ALA A N 1
ATOM 1051 C CA . ALA A 1 139 ? 12.952 -4.461 3.195 1.00 92.88 139 ALA A CA 1
ATOM 1052 C C . ALA A 1 139 ? 11.758 -5.308 3.684 1.00 92.88 139 ALA A C 1
ATOM 1054 O O . ALA A 1 139 ? 11.612 -5.526 4.886 1.00 92.88 139 ALA A O 1
ATOM 1055 N N . GLY A 1 140 ? 10.908 -5.776 2.767 1.00 93.75 140 GLY A N 1
ATOM 1056 C CA . GLY A 1 140 ? 9.689 -6.522 3.078 1.00 93.75 140 GLY A CA 1
ATOM 1057 C C . GLY A 1 140 ? 8.496 -5.645 3.477 1.00 93.75 140 GLY A C 1
ATOM 1058 O O . GLY A 1 140 ? 8.599 -4.429 3.644 1.00 93.75 140 GLY A O 1
ATOM 1059 N N . THR A 1 141 ? 7.328 -6.276 3.593 1.00 95.06 141 THR A N 1
ATOM 1060 C CA . THR A 1 141 ? 6.059 -5.643 4.001 1.00 95.06 141 THR A CA 1
ATOM 1061 C C . THR A 1 141 ? 5.270 -6.562 4.932 1.00 95.06 141 THR A C 1
ATOM 1063 O O . THR A 1 141 ? 5.576 -7.749 5.063 1.00 95.06 141 THR A O 1
ATOM 1066 N N . ALA A 1 142 ? 4.256 -6.021 5.607 1.00 97.12 142 ALA A N 1
ATOM 1067 C CA . ALA A 1 142 ? 3.460 -6.760 6.577 1.00 97.12 142 ALA A CA 1
ATOM 1068 C C . ALA A 1 142 ? 1.978 -6.389 6.493 1.00 97.12 142 ALA A C 1
ATOM 1070 O O . ALA A 1 142 ? 1.633 -5.250 6.178 1.00 97.12 142 ALA A O 1
ATOM 1071 N N . PHE A 1 143 ? 1.118 -7.340 6.853 1.00 97.81 143 PHE A N 1
ATOM 1072 C CA . PHE A 1 143 ? -0.290 -7.085 7.134 1.00 97.81 143 PHE A CA 1
ATOM 1073 C C . PHE A 1 143 ? -0.553 -7.226 8.630 1.00 97.81 143 PHE A C 1
ATOM 1075 O O . PHE A 1 143 ? -0.169 -8.216 9.263 1.00 97.81 143 PHE A O 1
ATOM 1082 N N . ALA A 1 144 ? -1.242 -6.231 9.179 1.00 98.12 144 ALA A N 1
ATOM 1083 C CA . ALA A 1 144 ? -1.737 -6.240 10.543 1.00 98.12 144 ALA A CA 1
ATOM 1084 C C . ALA A 1 144 ? -3.264 -6.349 10.559 1.00 98.12 144 ALA A C 1
ATOM 1086 O O . ALA A 1 144 ? -3.936 -5.901 9.631 1.00 98.12 144 ALA A O 1
ATOM 1087 N N . ILE A 1 145 ? -3.801 -6.953 11.615 1.00 98.44 145 ILE A N 1
ATOM 1088 C CA . ILE A 1 145 ? -5.235 -7.155 11.816 1.00 98.44 145 ILE A CA 1
ATOM 1089 C C . ILE A 1 145 ? -5.643 -6.686 13.211 1.00 98.44 145 ILE A C 1
ATOM 1091 O O . ILE A 1 145 ? -4.900 -6.862 14.177 1.00 98.44 145 ILE A O 1
ATOM 1095 N N . SER A 1 146 ? -6.839 -6.109 13.299 1.00 98.44 146 SER A N 1
ATOM 1096 C CA . SER A 1 146 ? -7.541 -5.799 14.542 1.00 98.44 146 SER A CA 1
ATOM 1097 C C . SER A 1 146 ? -8.935 -6.420 14.465 1.00 98.44 146 SER A C 1
ATOM 1099 O O . SER A 1 146 ? -9.608 -6.307 13.442 1.00 98.44 146 SER A O 1
ATOM 1101 N N . TYR A 1 147 ? -9.360 -7.118 15.518 1.00 98.06 147 TYR A N 1
ATOM 1102 C CA . TYR A 1 147 ? -10.651 -7.819 15.563 1.00 98.06 147 TYR A CA 1
ATOM 1103 C C . TYR A 1 147 ? -11.771 -6.889 16.051 1.00 98.06 147 TYR A C 1
ATOM 1105 O O . TYR A 1 147 ? -12.445 -7.174 17.039 1.00 98.06 147 TYR A O 1
ATOM 1113 N N . HIS A 1 148 ? -11.954 -5.772 15.350 1.00 98.06 148 HIS A N 1
ATOM 1114 C CA . HIS A 1 148 ? -12.993 -4.777 15.609 1.00 98.06 148 HIS A CA 1
ATOM 1115 C C . HIS A 1 148 ? -13.753 -4.458 14.321 1.00 98.06 148 HIS A C 1
ATOM 1117 O O . HIS A 1 148 ? -13.173 -4.430 13.239 1.00 98.06 148 HIS A O 1
ATOM 1123 N N . SER A 1 149 ? -15.065 -4.244 14.437 1.00 95.06 149 SER A N 1
ATOM 1124 C CA . SER A 1 149 ? -15.918 -3.924 13.284 1.00 95.06 149 SER A CA 1
ATOM 1125 C C . SER A 1 149 ? -16.005 -2.423 13.005 1.00 95.06 149 SER A C 1
ATOM 1127 O O . SER A 1 149 ? -16.215 -2.039 11.859 1.00 95.06 149 SER A O 1
ATOM 1129 N N . ASP A 1 150 ? -15.853 -1.583 14.031 1.00 95.50 150 ASP A N 1
ATOM 1130 C CA . ASP A 1 150 ? -15.804 -0.127 13.889 1.00 95.50 150 ASP A CA 1
ATOM 1131 C C . ASP A 1 150 ? -14.342 0.334 13.806 1.00 95.50 150 ASP A C 1
ATOM 1133 O O . ASP A 1 150 ? -13.533 0.029 14.687 1.00 95.50 150 ASP A O 1
ATOM 1137 N N . LEU A 1 151 ? -14.005 1.096 12.760 1.00 95.44 151 LEU A N 1
ATOM 1138 C CA . LEU A 1 151 ? -12.676 1.682 12.587 1.00 95.44 151 LEU A CA 1
ATOM 1139 C C . LEU A 1 151 ? -12.273 2.554 13.786 1.00 95.44 151 LEU A C 1
ATOM 1141 O O . LEU A 1 151 ? -11.096 2.592 14.139 1.00 95.44 151 LEU A O 1
ATOM 1145 N N . ALA A 1 152 ? -13.229 3.222 14.439 1.00 96.31 152 ALA A N 1
ATOM 1146 C CA . ALA A 1 152 ? -12.962 4.064 15.603 1.00 96.31 152 ALA A CA 1
ATOM 1147 C C . ALA A 1 152 ? -12.436 3.274 16.818 1.00 96.31 152 ALA A C 1
ATOM 1149 O O . ALA A 1 152 ? -11.813 3.859 17.706 1.00 96.31 152 ALA A O 1
ATOM 1150 N N . GLU A 1 153 ? -12.657 1.957 16.857 1.00 98.06 153 GLU A N 1
ATOM 1151 C CA . GLU A 1 153 ? -12.139 1.064 17.896 1.00 98.06 153 GLU A CA 1
ATOM 1152 C C . GLU A 1 153 ? -10.760 0.478 17.544 1.00 98.06 153 GLU A C 1
ATOM 1154 O O . GLU A 1 153 ? -10.113 -0.137 18.393 1.00 98.06 153 GLU A O 1
ATOM 1159 N N . VAL A 1 154 ? -10.272 0.670 16.314 1.00 97.94 154 VAL A N 1
ATOM 1160 C CA . VAL A 1 154 ? -8.951 0.194 15.887 1.00 97.94 154 VAL A CA 1
ATOM 1161 C C . VAL A 1 154 ? -7.873 1.146 16.401 1.00 97.94 154 VAL A C 1
ATOM 1163 O O . VAL A 1 154 ? -7.879 2.347 16.123 1.00 97.94 154 VAL A O 1
ATOM 1166 N N . THR A 1 155 ? -6.899 0.602 17.127 1.00 96.88 155 THR A N 1
ATOM 1167 C CA . THR A 1 155 ? -5.772 1.348 17.691 1.00 96.88 155 THR A CA 1
ATOM 1168 C C . THR A 1 155 ? -4.445 0.683 17.331 1.00 96.88 155 THR A C 1
ATOM 1170 O O . THR A 1 155 ? -4.399 -0.467 16.903 1.00 96.88 155 THR A O 1
ATOM 1173 N N . ILE A 1 156 ? -3.326 1.392 17.511 1.00 95.75 156 ILE A N 1
ATOM 1174 C CA . ILE A 1 156 ? -1.987 0.808 17.295 1.00 95.75 156 ILE A CA 1
ATOM 1175 C C . ILE A 1 156 ? -1.787 -0.414 18.202 1.00 95.75 156 ILE A C 1
ATOM 1177 O O . ILE A 1 156 ? -1.169 -1.394 17.807 1.00 95.75 156 ILE A O 1
ATOM 1181 N N . GLU A 1 157 ? -2.322 -0.353 19.418 1.00 97.44 157 GLU A N 1
ATOM 1182 C CA . GLU A 1 157 ? -2.122 -1.342 20.473 1.00 97.44 157 GLU A CA 1
ATOM 1183 C C . GLU A 1 157 ? -2.932 -2.628 20.250 1.00 97.44 157 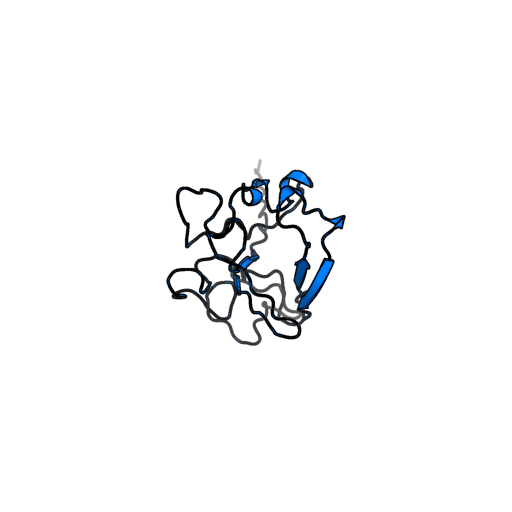GLU A C 1
ATOM 1185 O O . GLU A 1 157 ? -2.576 -3.665 20.807 1.00 97.44 157 GLU A O 1
ATOM 1190 N N . ASN A 1 158 ? -3.998 -2.577 19.441 1.00 98.00 158 ASN A N 1
ATOM 1191 C CA . ASN A 1 158 ? -4.803 -3.750 19.086 1.00 98.00 158 ASN A CA 1
ATOM 1192 C C . ASN A 1 158 ? -4.545 -4.277 17.663 1.00 98.00 158 ASN A C 1
ATOM 1194 O O . ASN A 1 158 ? -5.206 -5.225 17.240 1.00 98.00 158 ASN A O 1
ATOM 1198 N N . LEU A 1 159 ? -3.561 -3.717 16.951 1.00 97.88 159 LEU A N 1
ATOM 1199 C CA . LEU A 1 159 ? -3.050 -4.280 15.705 1.00 97.88 159 LEU A CA 1
ATOM 1200 C C . LEU A 1 159 ? -2.031 -5.387 15.990 1.00 97.88 159 LEU A C 1
ATOM 1202 O O . LEU A 1 159 ? -1.003 -5.166 16.628 1.00 97.88 159 LEU A O 1
ATOM 1206 N N . ALA A 1 160 ? -2.281 -6.571 15.439 1.00 98.44 160 ALA A N 1
ATOM 1207 C CA . ALA A 1 160 ? -1.333 -7.678 15.430 1.00 98.44 160 ALA A CA 1
ATOM 1208 C C . ALA A 1 160 ? -0.872 -7.966 13.999 1.00 98.44 160 ALA A C 1
ATOM 1210 O O . ALA A 1 160 ? -1.697 -8.187 13.114 1.00 98.44 160 ALA A O 1
ATOM 1211 N N . VAL A 1 161 ? 0.443 -8.004 13.767 1.00 98.25 161 VAL A N 1
ATOM 1212 C CA . VAL A 1 161 ? 0.999 -8.489 12.494 1.00 98.25 161 VAL A CA 1
ATOM 1213 C C . VAL A 1 161 ? 0.743 -9.990 12.401 1.00 98.25 161 VAL A C 1
ATOM 1215 O O . VAL A 1 161 ? 1.217 -10.745 13.248 1.00 98.25 161 VAL A O 1
ATOM 1218 N N . PHE A 1 162 ? -0.006 -10.421 11.387 1.00 97.56 162 PHE A N 1
ATOM 1219 C CA . PHE A 1 162 ? -0.362 -11.835 11.210 1.00 97.56 162 PHE A CA 1
ATOM 1220 C C . PHE A 1 162 ? 0.345 -12.489 10.019 1.00 97.56 162 PHE A C 1
ATOM 1222 O O . PHE A 1 162 ? 0.415 -13.713 9.951 1.00 97.56 162 PHE A O 1
ATOM 1229 N N . THR A 1 163 ? 0.875 -11.695 9.086 1.00 97.44 163 THR A N 1
ATOM 1230 C CA . THR A 1 163 ? 1.697 -12.189 7.981 1.00 97.44 163 THR A CA 1
ATOM 1231 C C . THR A 1 163 ? 2.690 -11.130 7.526 1.00 97.44 163 THR A C 1
ATOM 1233 O O . THR A 1 163 ? 2.431 -9.926 7.610 1.00 97.44 163 THR A O 1
ATOM 1236 N N . VAL A 1 164 ? 3.814 -11.605 7.003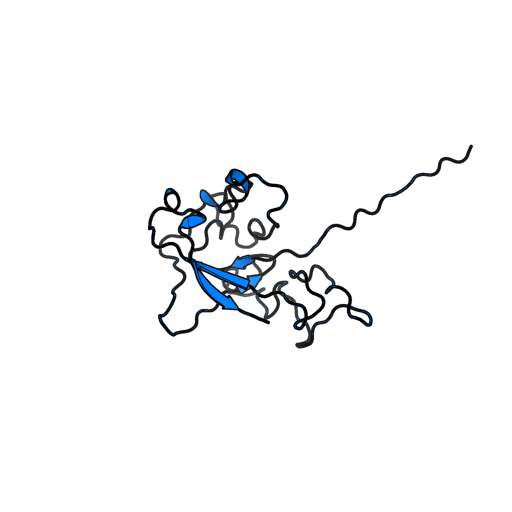 1.00 97.19 164 VAL A N 1
ATOM 1237 C CA . VAL A 1 164 ? 4.867 -10.800 6.389 1.00 97.19 164 VAL A CA 1
ATOM 1238 C C . VAL A 1 164 ? 5.171 -11.351 5.003 1.00 97.19 164 VAL A C 1
ATOM 1240 O O . VAL A 1 164 ? 4.995 -12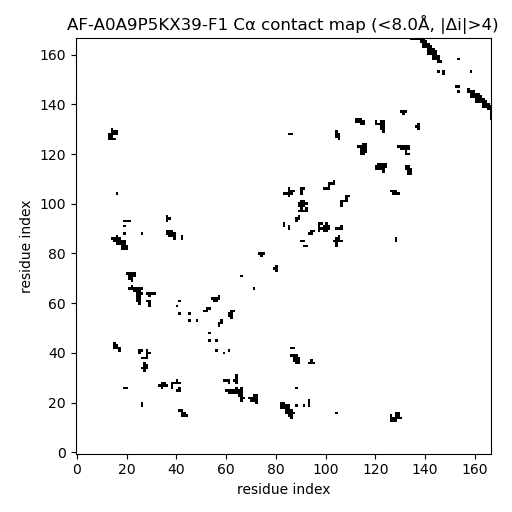.544 4.753 1.00 97.19 164 VAL A O 1
ATOM 1243 N N . LEU A 1 165 ? 5.618 -10.479 4.108 1.00 93.44 165 LEU A N 1
ATOM 1244 C CA . LEU A 1 165 ? 6.331 -10.874 2.905 1.00 93.44 165 LEU A CA 1
ATOM 1245 C C . LEU A 1 165 ? 7.753 -10.344 3.051 1.00 93.44 165 LEU A C 1
ATOM 1247 O O . LEU A 1 165 ? 7.994 -9.141 2.927 1.00 93.44 165 LEU A O 1
ATOM 1251 N N . GLU A 1 166 ? 8.653 -11.255 3.407 1.00 88.25 166 GLU A N 1
ATOM 1252 C CA . GLU A 1 166 ? 10.091 -11.014 3.406 1.00 88.25 166 GLU A CA 1
ATOM 1253 C C . GLU A 1 166 ? 10.606 -10.999 1.964 1.00 88.25 166 GLU A C 1
ATOM 1255 O O . GLU A 1 166 ? 9.891 -11.365 1.026 1.00 88.25 166 GLU A O 1
ATOM 1260 N N . GLN A 1 167 ? 11.835 -10.529 1.804 1.00 68.19 167 GLN A N 1
ATOM 1261 C CA . GLN A 1 167 ? 12.511 -10.520 0.520 1.00 68.19 167 GLN A CA 1
ATOM 1262 C C . GLN A 1 167 ? 13.126 -11.882 0.185 1.00 68.19 167 GLN A C 1
ATOM 1264 O O . GLN A 1 167 ? 13.713 -12.494 1.105 1.00 68.19 167 GLN A O 1
#